Protein AF-A0A4V6RGK5-F1 (afdb_monomer_lite)

Organism: NCBI:txid300112

Structure (mmCIF, N/CA/C/O backbone):
data_AF-A0A4V6RGK5-F1
#
_entry.id   AF-A0A4V6RGK5-F1
#
loop_
_atom_site.group_PDB
_atom_site.id
_atom_site.type_symbol
_atom_site.label_atom_id
_atom_site.label_alt_id
_atom_site.label_comp_id
_atom_site.label_asym_id
_atom_site.label_entity_id
_atom_site.label_seq_id
_atom_site.pdbx_PDB_ins_code
_atom_site.Cartn_x
_atom_site.Cartn_y
_atom_site.Cartn_z
_atom_site.occupancy
_atom_site.B_iso_or_equiv
_atom_site.auth_seq_id
_atom_site.auth_comp_id
_atom_site.auth_asym_id
_atom_site.auth_atom_id
_atom_site.pdbx_PDB_model_num
ATOM 1 N N . MET A 1 1 ? -50.299 -16.538 14.900 1.00 56.94 1 MET A N 1
ATOM 2 C CA . MET A 1 1 ? -49.884 -17.727 14.122 1.00 56.94 1 MET A CA 1
ATOM 3 C C . MET A 1 1 ? -49.403 -17.253 12.750 1.00 56.94 1 MET A C 1
ATOM 5 O O . MET A 1 1 ? -50.219 -17.061 11.863 1.00 56.94 1 MET A O 1
ATOM 9 N N . HIS A 1 2 ? -48.110 -16.913 12.701 1.00 50.28 2 HIS A N 1
ATOM 10 C CA . HIS A 1 2 ? -47.217 -16.434 11.619 1.00 50.28 2 HIS A CA 1
ATOM 11 C C . HIS A 1 2 ? -46.098 -15.732 12.426 1.00 50.28 2 HIS A C 1
ATOM 13 O O . HIS A 1 2 ? -46.245 -14.571 12.773 1.00 50.28 2 HIS A O 1
ATOM 19 N N . TRP A 1 3 ? -45.085 -16.363 13.026 1.00 58.66 3 TRP A N 1
ATOM 20 C CA . TRP A 1 3 ? -44.158 -17.420 12.591 1.00 58.66 3 TRP A CA 1
ATOM 21 C C . TRP A 1 3 ? -43.311 -17.119 11.351 1.00 58.66 3 TRP A C 1
ATOM 23 O O . TRP A 1 3 ? -42.630 -18.012 10.875 1.00 58.66 3 TRP A O 1
ATOM 33 N N . LEU A 1 4 ? -43.250 -15.860 10.903 1.00 49.62 4 LEU A N 1
ATOM 34 C CA . LEU A 1 4 ? -42.178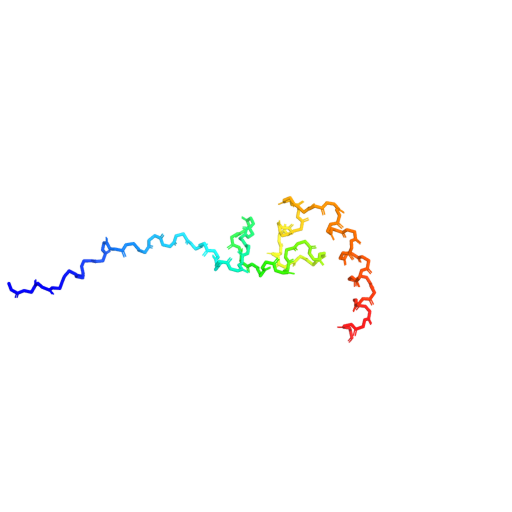 -15.376 10.027 1.00 49.62 4 LEU A CA 1
ATOM 35 C C . LEU A 1 4 ? -41.832 -13.933 10.400 1.00 49.62 4 LEU A C 1
ATOM 37 O O . LEU A 1 4 ? -42.390 -12.966 9.889 1.00 49.62 4 LEU A O 1
ATOM 41 N N . VAL A 1 5 ? -40.893 -13.815 11.333 1.00 57.44 5 VAL A N 1
ATOM 42 C CA . VAL A 1 5 ? -40.063 -12.626 11.505 1.00 57.44 5 VAL A CA 1
ATOM 43 C C . VAL A 1 5 ? -39.303 -12.376 10.201 1.00 57.44 5 VAL A C 1
ATOM 45 O O . VAL A 1 5 ? -38.222 -12.902 9.977 1.00 57.44 5 VAL A O 1
ATOM 48 N N . CYS A 1 6 ? -39.893 -11.594 9.306 1.00 58.12 6 CYS A N 1
ATOM 49 C CA . CYS A 1 6 ? -39.174 -10.943 8.216 1.00 58.12 6 CYS A CA 1
ATOM 50 C C . CYS A 1 6 ? -39.375 -9.433 8.349 1.00 58.12 6 CYS A C 1
ATOM 52 O O . CYS A 1 6 ? -39.762 -8.729 7.423 1.00 58.12 6 CYS A O 1
ATOM 54 N N . THR A 1 7 ? -39.183 -8.926 9.566 1.00 59.53 7 THR A N 1
ATOM 55 C CA . THR A 1 7 ? -38.903 -7.512 9.749 1.00 59.53 7 THR A CA 1
ATOM 56 C C . THR A 1 7 ? -37.529 -7.279 9.138 1.00 59.53 7 THR A C 1
ATOM 58 O O . THR A 1 7 ? -36.566 -7.957 9.493 1.00 59.53 7 THR A O 1
ATOM 61 N N . CYS A 1 8 ? -37.427 -6.332 8.207 1.00 59.69 8 CYS A N 1
ATOM 62 C CA . CYS A 1 8 ? -36.180 -5.851 7.603 1.00 59.69 8 CYS A CA 1
ATOM 63 C C . CYS A 1 8 ? -35.245 -5.158 8.628 1.00 59.69 8 CYS A C 1
ATOM 65 O O . CYS A 1 8 ? -34.624 -4.145 8.331 1.00 59.69 8 CYS A O 1
ATOM 67 N N . ILE A 1 9 ? -35.178 -5.682 9.855 1.00 62.97 9 ILE A N 1
ATOM 68 C CA . ILE A 1 9 ? -34.388 -5.227 11.002 1.00 62.97 9 ILE A CA 1
ATOM 69 C C . ILE A 1 9 ? -33.345 -6.310 11.365 1.00 62.97 9 ILE A C 1
ATOM 71 O O . ILE A 1 9 ? -32.850 -6.366 12.483 1.00 62.97 9 ILE A O 1
ATOM 75 N N . LEU A 1 10 ? -32.967 -7.181 10.420 1.00 57.34 10 LEU A N 1
ATOM 76 C CA . LEU A 1 10 ? -31.706 -7.926 10.492 1.00 57.34 10 LEU A CA 1
ATOM 77 C C . LEU A 1 10 ? -30.740 -7.407 9.420 1.00 57.34 10 LEU A C 1
ATOM 79 O O . LEU A 1 10 ? -30.698 -7.871 8.287 1.00 57.34 10 LEU A O 1
ATOM 83 N N . THR A 1 11 ? -29.979 -6.394 9.837 1.00 54.75 11 THR A N 1
ATOM 84 C CA . THR A 1 11 ? -28.563 -6.192 9.493 1.00 54.75 11 THR A CA 1
ATOM 85 C C . THR A 1 11 ? -28.192 -6.193 8.006 1.00 54.75 11 THR A C 1
ATOM 87 O O . THR A 1 11 ? -27.350 -6.974 7.575 1.00 54.75 11 THR A O 1
ATOM 90 N N . ALA A 1 12 ? -28.713 -5.236 7.241 1.00 57.12 12 ALA A N 1
ATOM 91 C CA . ALA A 1 12 ? -28.017 -4.744 6.049 1.00 57.12 12 ALA A CA 1
ATOM 92 C C . ALA A 1 12 ? -27.226 -3.462 6.359 1.00 57.12 12 ALA A C 1
ATOM 94 O O . ALA A 1 12 ? -27.054 -2.604 5.503 1.00 57.12 12 ALA A O 1
ATOM 95 N N . THR A 1 13 ? -26.675 -3.337 7.571 1.00 52.50 13 THR A N 1
ATOM 96 C CA . THR A 1 13 ? -25.452 -2.546 7.747 1.00 52.50 13 THR A CA 1
ATOM 97 C C . THR A 1 13 ? -24.284 -3.415 7.297 1.00 52.50 13 THR A C 1
ATOM 99 O O . THR A 1 13 ? -23.364 -3.699 8.060 1.00 52.50 13 THR A O 1
ATOM 102 N N . THR A 1 14 ? -24.315 -3.877 6.045 1.00 55.44 14 THR A N 1
ATOM 103 C CA . THR A 1 14 ? -23.055 -4.147 5.377 1.00 55.44 14 THR A CA 1
ATOM 104 C C . THR A 1 14 ? -22.429 -2.766 5.251 1.00 55.44 14 THR A C 1
ATOM 106 O O . THR A 1 14 ? -22.651 -2.054 4.274 1.00 55.44 14 THR A O 1
ATOM 109 N N . VAL A 1 15 ? -21.612 -2.372 6.236 1.00 59.50 15 VAL A N 1
ATOM 110 C CA . VAL A 1 15 ? -20.354 -1.748 5.832 1.00 59.50 15 VAL A CA 1
ATOM 111 C C . VAL A 1 15 ? -19.912 -2.586 4.642 1.00 59.50 15 VAL A C 1
ATOM 113 O O . VAL A 1 15 ? -19.858 -3.813 4.763 1.00 59.50 15 VAL A O 1
ATOM 116 N N . LEU A 1 16 ? -19.799 -1.969 3.466 1.00 62.12 16 LEU A N 1
ATOM 117 C CA . LEU A 1 16 ? -19.197 -2.579 2.285 1.00 62.12 16 LEU A CA 1
ATOM 118 C C . LEU A 1 16 ? -17.740 -2.857 2.663 1.00 62.12 16 LEU A C 1
ATOM 120 O O . LEU A 1 16 ? -16.817 -2.143 2.299 1.00 62.12 16 LEU A O 1
ATOM 124 N N . SER A 1 17 ? -17.572 -3.816 3.559 1.00 71.94 17 SER A N 1
ATOM 125 C CA . SER A 1 17 ? -16.331 -4.386 3.984 1.00 71.94 17 SER A CA 1
ATOM 126 C C . SER A 1 17 ? -16.044 -5.365 2.874 1.00 71.94 17 SER A C 1
ATOM 128 O O . SER A 1 17 ? -16.907 -6.170 2.502 1.00 71.94 17 SER A O 1
ATOM 130 N N . CYS A 1 18 ? -14.878 -5.202 2.268 1.00 85.94 18 CYS A N 1
ATOM 131 C CA . CYS A 1 18 ? -14.445 -6.080 1.204 1.00 85.94 18 CYS A CA 1
ATOM 132 C C . CYS A 1 18 ? -14.528 -7.543 1.660 1.00 85.94 18 CYS A C 1
ATOM 134 O O . CYS A 1 18 ? -14.602 -7.848 2.857 1.00 85.94 18 CYS A O 1
ATOM 136 N N . ARG A 1 19 ? -14.545 -8.476 0.706 1.00 87.00 19 ARG A N 1
ATOM 137 C CA . ARG A 1 19 ? -14.557 -9.904 1.042 1.00 87.00 19 ARG A CA 1
ATOM 138 C C . ARG A 1 19 ? -13.381 -10.223 1.965 1.00 87.00 19 ARG A C 1
ATOM 140 O O . ARG A 1 19 ? -12.361 -9.547 1.956 1.00 87.00 19 ARG A O 1
ATOM 147 N N . GLN A 1 20 ? -13.479 -11.317 2.713 1.00 85.31 20 GLN A N 1
ATOM 148 C CA . GLN A 1 20 ? -12.419 -11.744 3.638 1.00 85.31 20 GLN A CA 1
ATOM 149 C C . GLN A 1 20 ? -11.034 -11.910 2.976 1.00 85.31 20 GLN A C 1
ATOM 151 O O . GLN A 1 20 ? -10.018 -11.868 3.660 1.00 85.31 20 GLN A O 1
ATOM 156 N N . SER A 1 21 ? -10.994 -12.095 1.651 1.00 88.75 21 SER A N 1
ATOM 157 C CA . SER A 1 21 ? -9.786 -12.206 0.827 1.00 88.75 21 SER A CA 1
ATOM 158 C C . SER A 1 21 ? -9.399 -10.913 0.090 1.00 88.75 21 SER A C 1
ATOM 160 O O . SER A 1 21 ? -8.599 -10.952 -0.849 1.00 88.75 21 SER A O 1
ATOM 162 N N . GLU A 1 22 ? -9.985 -9.780 0.462 1.00 91.12 22 GLU A N 1
ATOM 163 C CA . GLU A 1 22 ? -9.792 -8.478 -0.170 1.00 91.12 22 GLU A CA 1
ATOM 164 C C . GLU A 1 22 ? -9.346 -7.430 0.857 1.00 91.12 22 GLU A C 1
ATOM 166 O O . GLU A 1 22 ? -9.664 -7.494 2.043 1.00 91.12 22 GLU A O 1
ATOM 171 N N . PHE A 1 23 ? -8.590 -6.453 0.375 1.00 89.31 23 PHE A N 1
ATOM 172 C CA . PHE A 1 23 ? -8.172 -5.267 1.096 1.00 89.31 23 PHE A CA 1
ATOM 173 C C . PHE A 1 23 ? -9.033 -4.082 0.678 1.00 89.31 23 PHE A C 1
ATOM 175 O O . PHE A 1 23 ? -9.266 -3.865 -0.513 1.00 89.31 23 PHE A O 1
ATOM 182 N N . GLN A 1 24 ? -9.482 -3.321 1.673 1.00 90.44 24 GLN A N 1
ATOM 183 C CA . GLN A 1 24 ? -10.228 -2.093 1.460 1.00 90.44 24 GLN A CA 1
ATOM 184 C C . GLN A 1 24 ? -9.269 -0.914 1.331 1.00 90.44 24 GLN A C 1
ATOM 186 O O . GLN A 1 24 ? -8.586 -0.546 2.286 1.00 90.44 24 GLN A O 1
ATOM 191 N N . CYS A 1 25 ? -9.254 -0.331 0.141 1.00 91.25 25 CYS A N 1
ATOM 192 C CA . CYS A 1 25 ? -8.536 0.884 -0.200 1.00 91.25 25 CYS A CA 1
ATOM 193 C C . CYS A 1 25 ? -9.071 2.089 0.593 1.00 91.25 25 CYS A C 1
ATOM 195 O O . CYS A 1 25 ? -10.207 2.085 1.079 1.00 91.25 25 CYS A O 1
ATOM 197 N N . ALA A 1 26 ? -8.288 3.166 0.675 1.00 89.25 26 ALA A N 1
ATOM 198 C CA . ALA A 1 26 ? -8.700 4.393 1.361 1.00 89.25 26 ALA A CA 1
ATOM 199 C C . ALA A 1 26 ? -9.860 5.104 0.638 1.00 89.25 26 ALA A C 1
ATOM 201 O O . ALA A 1 26 ? -10.722 5.695 1.288 1.00 89.25 26 ALA A O 1
ATOM 202 N N . ASN A 1 27 ? -9.929 4.987 -0.691 1.00 88.81 27 ASN A N 1
ATOM 203 C CA . ASN A 1 27 ? -11.063 5.427 -1.507 1.00 88.81 27 ASN A CA 1
ATOM 204 C C . ASN A 1 27 ? -12.309 4.515 -1.413 1.00 88.81 27 ASN A C 1
ATOM 206 O O . ASN A 1 27 ? -13.315 4.794 -2.064 1.00 88.81 27 ASN A O 1
ATOM 210 N N . GLY A 1 28 ? -12.264 3.436 -0.622 1.00 88.25 28 GLY A N 1
ATOM 211 C CA . GLY A 1 28 ? -13.363 2.480 -0.459 1.00 88.25 28 GLY A CA 1
ATOM 212 C C . GLY A 1 28 ? -13.439 1.393 -1.537 1.00 88.25 28 GLY A C 1
ATOM 213 O O . GLY A 1 28 ? -14.342 0.560 -1.477 1.00 88.25 28 GLY A O 1
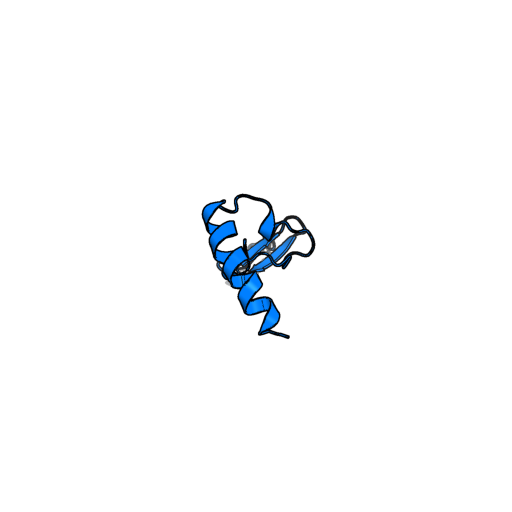ATOM 214 N N . HIS A 1 29 ? -12.510 1.374 -2.498 1.00 90.81 29 HIS A N 1
ATOM 215 C CA . HIS A 1 29 ? -12.373 0.290 -3.467 1.00 90.81 29 HIS A CA 1
ATOM 216 C C . HIS A 1 29 ? -11.867 -0.998 -2.794 1.00 90.81 29 HIS A C 1
ATOM 218 O O . HIS A 1 29 ? -11.264 -0.961 -1.722 1.00 90.81 29 HIS A O 1
ATOM 224 N N . CYS A 1 30 ? -12.113 -2.146 -3.422 1.00 91.81 30 CYS A N 1
ATOM 225 C CA . CYS A 1 30 ? -11.672 -3.445 -2.927 1.00 91.81 30 CYS A CA 1
ATOM 226 C C . CYS A 1 30 ? -10.697 -4.066 -3.918 1.00 91.81 30 CYS A C 1
ATOM 228 O O . CYS A 1 30 ? -11.002 -4.213 -5.102 1.00 91.81 30 CYS A O 1
ATOM 230 N N . VAL A 1 31 ? -9.532 -4.466 -3.426 1.00 90.81 31 VAL A N 1
ATOM 231 C CA . VAL A 1 31 ? -8.519 -5.171 -4.216 1.00 90.81 31 VAL A CA 1
ATOM 232 C C . VAL A 1 31 ? -8.203 -6.501 -3.558 1.00 90.81 31 VAL A C 1
ATOM 234 O O . VAL A 1 31 ? -8.338 -6.660 -2.350 1.00 90.81 31 VAL A O 1
ATOM 237 N N . ALA A 1 32 ? -7.801 -7.499 -4.334 1.00 90.81 32 ALA A N 1
ATOM 238 C CA . ALA A 1 32 ? -7.458 -8.797 -3.767 1.00 90.81 32 ALA A CA 1
ATOM 239 C C . ALA A 1 32 ? -6.222 -8.683 -2.852 1.00 90.81 32 ALA A C 1
ATOM 241 O O . ALA A 1 32 ? -5.294 -7.936 -3.153 1.00 90.81 32 ALA A O 1
ATOM 242 N N . LEU A 1 33 ? -6.163 -9.444 -1.754 1.00 86.88 33 LEU A N 1
ATOM 243 C CA . LEU A 1 33 ? -5.030 -9.374 -0.812 1.00 86.88 33 LEU A CA 1
ATOM 244 C C . LEU A 1 33 ? -3.669 -9.674 -1.467 1.00 86.88 33 LEU A C 1
ATOM 246 O O . LEU A 1 33 ? -2.647 -9.172 -1.015 1.00 86.88 33 LEU A O 1
ATOM 250 N N . ASN A 1 34 ? -3.643 -10.460 -2.548 1.00 85.94 34 ASN A N 1
ATOM 251 C CA . ASN A 1 34 ? -2.430 -10.746 -3.325 1.00 85.94 34 ASN A CA 1
ATOM 252 C C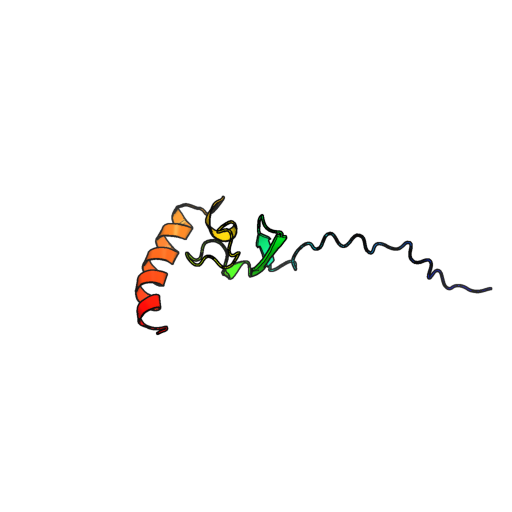 . ASN A 1 34 ? -1.982 -9.589 -4.236 1.00 85.94 34 ASN A C 1
ATOM 254 O O . ASN A 1 34 ? -0.911 -9.669 -4.840 1.00 85.94 34 ASN A O 1
ATOM 258 N N . LYS A 1 35 ? -2.815 -8.557 -4.378 1.00 88.19 35 LYS A N 1
ATOM 259 C CA . LYS A 1 35 ? -2.510 -7.324 -5.101 1.00 88.19 35 LYS A CA 1
ATOM 260 C C . LYS A 1 35 ? -1.988 -6.219 -4.189 1.00 88.19 35 LYS A C 1
ATOM 262 O O . LYS A 1 35 ? -1.377 -5.285 -4.666 1.00 88.19 35 LYS A O 1
ATOM 267 N N . VAL A 1 36 ? -2.144 -6.365 -2.880 1.00 87.62 36 VAL A N 1
ATOM 268 C CA . VAL A 1 36 ? -1.589 -5.416 -1.915 1.00 87.62 36 VAL A CA 1
ATOM 269 C C . VAL A 1 36 ? -0.061 -5.507 -1.919 1.00 87.62 36 VAL A C 1
ATOM 271 O O . VAL A 1 36 ? 0.505 -6.604 -1.865 1.00 87.62 36 VAL A O 1
ATOM 274 N N . CYS A 1 37 ? 0.614 -4.359 -1.948 1.00 89.00 37 CYS A N 1
ATOM 275 C CA . CYS A 1 37 ? 2.073 -4.242 -1.995 1.00 89.00 37 CYS A CA 1
ATOM 276 C C . CYS A 1 37 ? 2.730 -4.920 -3.217 1.00 89.00 37 CYS A C 1
ATOM 278 O O . CYS A 1 37 ? 3.861 -5.413 -3.114 1.00 89.00 37 CYS A O 1
ATOM 280 N N . ASN A 1 38 ? 2.045 -4.968 -4.362 1.00 85.81 38 ASN A N 1
ATOM 281 C CA . ASN A 1 38 ? 2.523 -5.580 -5.600 1.00 85.81 38 ASN A CA 1
ATOM 282 C C . ASN A 1 38 ? 3.179 -4.590 -6.585 1.00 85.81 38 ASN A C 1
ATOM 284 O O . ASN A 1 38 ? 3.589 -5.033 -7.659 1.00 85.81 38 ASN A O 1
ATOM 288 N N . VAL A 1 39 ? 3.324 -3.305 -6.218 1.00 84.94 39 VAL A N 1
ATOM 289 C CA . VAL A 1 39 ? 3.903 -2.205 -7.032 1.00 84.94 39 VAL A CA 1
ATOM 290 C C . VAL A 1 39 ? 2.969 -1.657 -8.122 1.00 84.94 39 VAL A C 1
ATOM 292 O O . VAL A 1 39 ? 3.281 -0.667 -8.790 1.00 84.94 39 VAL A O 1
ATOM 295 N N . VAL A 1 40 ? 1.805 -2.258 -8.297 1.00 87.25 40 VAL A N 1
ATOM 296 C CA . VAL A 1 40 ? 0.742 -1.762 -9.161 1.00 87.25 40 VAL A CA 1
ATOM 297 C C . VAL A 1 40 ? -0.226 -0.984 -8.285 1.00 87.25 40 VAL A C 1
ATOM 299 O O . VAL A 1 40 ? -0.556 -1.410 -7.192 1.00 87.25 40 VAL A O 1
ATOM 302 N N . ASP A 1 41 ? -0.658 0.179 -8.759 1.00 90.25 41 ASP A N 1
ATOM 303 C CA . ASP A 1 41 ? -1.766 0.889 -8.130 1.00 90.25 41 ASP A CA 1
ATOM 304 C C . ASP A 1 41 ? -3.071 0.200 -8.549 1.00 90.25 41 ASP A C 1
ATOM 306 O O . ASP A 1 41 ? -3.659 0.534 -9.581 1.00 90.25 41 ASP A O 1
ATOM 310 N N . ASP A 1 42 ? -3.470 -0.838 -7.809 1.00 91.38 42 ASP A N 1
ATOM 311 C CA . ASP A 1 42 ? -4.726 -1.548 -8.048 1.00 91.38 42 ASP A CA 1
ATOM 312 C C . ASP A 1 42 ? -5.914 -0.802 -7.412 1.00 91.38 42 ASP A C 1
ATOM 314 O O . ASP A 1 42 ? -7.060 -1.002 -7.829 1.00 91.38 42 ASP A O 1
ATOM 318 N N . CYS A 1 43 ? -5.667 0.065 -6.423 1.00 91.69 43 CYS A N 1
ATOM 319 C CA . CYS A 1 43 ? -6.707 0.887 -5.806 1.00 91.69 43 CYS A CA 1
ATOM 320 C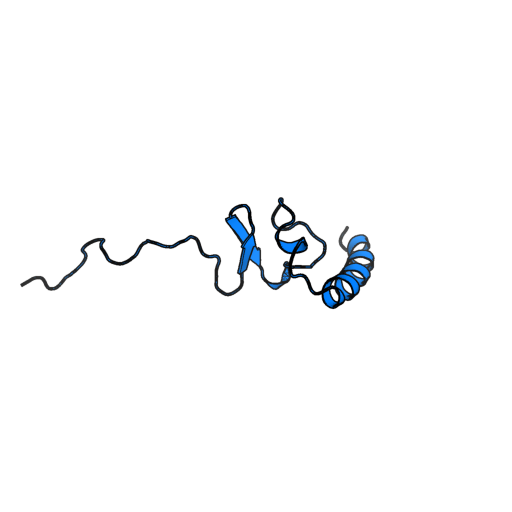 C . CYS A 1 43 ? -7.056 2.159 -6.605 1.00 91.69 43 CYS A C 1
ATOM 322 O O . CYS A 1 43 ? -8.158 2.689 -6.453 1.00 91.69 43 CYS A O 1
ATOM 324 N N . GLY A 1 44 ? -6.139 2.671 -7.430 1.00 91.88 44 GLY A N 1
ATOM 325 C CA . GLY A 1 44 ? -6.231 3.958 -8.133 1.00 91.88 44 GLY A CA 1
ATOM 326 C C . GLY A 1 44 ? -5.922 5.186 -7.261 1.00 91.88 44 GLY A C 1
ATOM 327 O O . GLY A 1 44 ? -5.856 6.306 -7.769 1.00 91.88 44 GLY A O 1
ATOM 328 N N . ASP A 1 45 ? -5.772 4.992 -5.948 1.00 91.00 45 ASP A N 1
ATOM 329 C CA . ASP A 1 45 ? -5.330 5.988 -4.966 1.00 91.00 45 ASP A CA 1
ATOM 330 C C . ASP A 1 45 ? -3.983 5.605 -4.312 1.00 91.00 45 ASP A C 1
ATOM 332 O O . ASP A 1 45 ? -3.504 6.307 -3.416 1.00 91.00 45 ASP A O 1
ATOM 336 N N . GLY A 1 46 ? -3.372 4.490 -4.734 1.00 88.75 46 GLY A N 1
ATOM 337 C CA . GLY A 1 46 ? -2.131 3.933 -4.197 1.00 88.75 46 GLY A CA 1
ATOM 338 C C . GLY A 1 46 ? -2.214 3.466 -2.741 1.00 88.75 46 GLY A C 1
ATOM 339 O O . GLY A 1 46 ? -1.177 3.276 -2.092 1.00 88.75 46 GLY A O 1
ATOM 340 N N . SER A 1 47 ? -3.413 3.326 -2.168 1.00 91.12 47 SER A N 1
ATOM 341 C CA . SER A 1 47 ? -3.570 2.951 -0.757 1.00 91.12 47 SER A CA 1
ATOM 342 C C . SER A 1 47 ? -3.146 1.504 -0.467 1.00 91.12 47 SER A C 1
ATOM 344 O O . SER A 1 47 ? -2.607 1.233 0.607 1.00 91.12 47 SER A O 1
ATOM 346 N N . ASP A 1 48 ? -3.258 0.613 -1.452 1.00 90.50 48 ASP A N 1
ATOM 347 C CA . ASP A 1 48 ? -2.693 -0.743 -1.466 1.00 90.50 48 ASP A CA 1
ATOM 348 C C . ASP A 1 48 ? -1.158 -0.773 -1.474 1.00 90.50 48 ASP A C 1
ATOM 350 O O . ASP A 1 48 ? -0.547 -1.772 -1.092 1.00 90.50 48 ASP A O 1
ATOM 354 N N . GLU A 1 49 ? -0.520 0.341 -1.837 1.00 89.81 49 GLU A N 1
ATOM 355 C CA . GLU A 1 49 ? 0.929 0.457 -1.959 1.00 89.81 49 GLU A CA 1
ATOM 356 C C . GLU A 1 49 ? 1.578 1.325 -0.872 1.00 89.81 49 GLU A C 1
ATOM 358 O O . GLU A 1 49 ? 2.809 1.353 -0.757 1.00 89.81 49 GLU A O 1
ATOM 363 N N . THR A 1 50 ? 0.808 2.056 -0.066 1.00 82.62 50 THR A N 1
ATOM 364 C CA . THR A 1 50 ? 1.374 3.082 0.819 1.00 82.62 50 THR A CA 1
ATOM 365 C C . THR A 1 50 ? 1.760 2.547 2.194 1.00 82.62 50 THR A C 1
ATOM 367 O O . THR A 1 50 ? 2.940 2.681 2.530 1.00 82.62 50 THR A O 1
ATOM 370 N N . ARG A 1 51 ? 0.871 1.941 3.007 1.00 71.88 51 ARG A N 1
ATOM 371 C CA . ARG A 1 51 ? 1.205 1.450 4.373 1.00 71.88 51 ARG A CA 1
ATOM 372 C C . ARG A 1 51 ? 0.202 0.423 4.942 1.00 71.88 51 ARG A C 1
ATOM 374 O O . ARG A 1 51 ? -0.984 0.569 4.692 1.00 71.88 51 ARG A O 1
ATOM 381 N N . PRO A 1 52 ? 0.635 -0.508 5.823 1.00 69.94 52 PRO A N 1
ATOM 382 C CA . PRO A 1 52 ? 2.012 -0.866 6.160 1.00 69.94 52 PRO A CA 1
ATOM 383 C C . PRO A 1 52 ? 2.532 -1.984 5.238 1.00 69.94 52 PRO A C 1
ATOM 385 O O . PRO A 1 52 ? 2.571 -3.154 5.610 1.00 69.94 52 PRO A O 1
ATOM 388 N N . CYS A 1 53 ? 3.008 -1.625 4.044 1.00 78.19 53 CYS A N 1
ATOM 389 C CA . CYS A 1 53 ? 3.800 -2.544 3.234 1.00 78.19 53 CYS A CA 1
ATOM 390 C C . CYS A 1 53 ? 5.173 -2.740 3.880 1.00 78.19 53 CYS A C 1
ATOM 392 O O . CYS A 1 53 ? 6.004 -1.826 3.896 1.00 78.19 53 CYS A O 1
ATOM 394 N N . SER A 1 54 ? 5.434 -3.939 4.404 1.00 78.75 54 SER A N 1
ATOM 395 C CA . SER A 1 54 ? 6.760 -4.320 4.891 1.00 78.75 54 SER A CA 1
ATOM 396 C C . SER A 1 54 ? 7.809 -4.014 3.820 1.00 78.75 54 SER A C 1
ATOM 398 O O . SER A 1 54 ? 7.723 -4.483 2.687 1.00 78.75 54 SER A O 1
ATOM 400 N N . ARG A 1 55 ? 8.843 -3.241 4.172 1.00 66.44 55 ARG A N 1
ATOM 401 C CA . ARG A 1 55 ? 9.912 -2.835 3.237 1.00 66.44 55 ARG A CA 1
ATOM 402 C C . ARG A 1 55 ? 10.632 -4.035 2.596 1.00 66.44 55 ARG A C 1
ATOM 404 O O . ARG A 1 55 ? 11.227 -3.897 1.532 1.00 66.44 55 ARG A O 1
ATOM 411 N N . VAL A 1 56 ? 10.555 -5.203 3.241 1.00 67.00 56 VAL A N 1
ATOM 412 C CA . VAL A 1 56 ? 11.014 -6.507 2.735 1.00 67.00 56 VAL A CA 1
ATOM 413 C C . VAL A 1 56 ? 10.169 -6.970 1.539 1.00 67.00 56 VAL A C 1
ATOM 415 O O . VAL A 1 56 ? 10.722 -7.306 0.497 1.00 67.00 56 VAL A O 1
ATOM 418 N N . VAL A 1 57 ? 8.842 -6.896 1.658 1.00 65.06 57 VAL A N 1
ATOM 419 C CA . VAL A 1 57 ? 7.851 -7.296 0.641 1.00 65.06 57 VAL A CA 1
ATOM 420 C C . VAL A 1 57 ? 7.981 -6.414 -0.609 1.00 65.06 57 VAL A C 1
ATOM 422 O O . VAL A 1 57 ? 8.148 -6.921 -1.717 1.00 65.06 57 VAL A O 1
ATOM 425 N N . LYS A 1 58 ? 8.106 -5.092 -0.410 1.00 64.69 58 LYS A N 1
ATOM 426 C CA . LYS A 1 58 ? 8.357 -4.106 -1.479 1.00 64.69 58 LYS A CA 1
ATOM 427 C C . LYS A 1 58 ? 9.596 -4.426 -2.325 1.00 64.69 58 LYS A C 1
ATOM 429 O O . LYS A 1 58 ? 9.559 -4.257 -3.535 1.00 64.69 58 LYS A O 1
ATOM 434 N N . LYS A 1 59 ? 10.705 -4.879 -1.726 1.00 61.28 59 LYS A N 1
ATOM 435 C CA . LYS A 1 59 ? 11.954 -5.140 -2.471 1.00 61.28 59 LYS A CA 1
ATOM 436 C C . LYS A 1 59 ? 11.904 -6.432 -3.283 1.00 61.28 59 LYS A C 1
ATOM 438 O O . LYS A 1 59 ? 12.404 -6.454 -4.405 1.00 61.28 59 LYS A O 1
ATOM 443 N N . VAL A 1 60 ? 11.302 -7.483 -2.725 1.00 68.75 60 VAL A N 1
ATOM 444 C CA . VAL A 1 60 ? 11.185 -8.787 -3.394 1.00 68.75 60 VAL A CA 1
ATOM 445 C C . VAL A 1 60 ? 10.224 -8.692 -4.581 1.00 68.75 60 VAL A C 1
ATOM 447 O O . VAL A 1 60 ? 10.574 -9.108 -5.684 1.00 68.75 60 VAL A O 1
ATOM 450 N N . GLN A 1 61 ? 9.052 -8.076 -4.391 1.00 66.56 61 GLN A N 1
ATOM 451 C CA . GLN A 1 61 ? 8.060 -7.931 -5.460 1.00 66.56 61 GLN A CA 1
ATOM 452 C C . GLN A 1 61 ? 8.450 -6.884 -6.505 1.00 66.56 61 GLN A C 1
ATOM 454 O O . GLN A 1 61 ? 8.213 -7.131 -7.679 1.00 66.56 61 GLN A O 1
ATOM 459 N N . GLN A 1 62 ? 9.121 -5.781 -6.147 1.00 70.81 62 GLN A N 1
ATOM 460 C CA . GLN A 1 62 ? 9.571 -4.785 -7.133 1.00 70.81 62 GLN A CA 1
ATOM 461 C C . GLN A 1 62 ? 10.593 -5.346 -8.124 1.00 70.81 62 GLN A C 1
ATOM 463 O O . GLN A 1 62 ? 10.497 -5.070 -9.319 1.00 70.81 62 GLN A O 1
ATOM 468 N N . ALA A 1 63 ? 11.581 -6.109 -7.647 1.00 70.50 63 ALA A N 1
ATOM 469 C CA . ALA A 1 63 ? 12.596 -6.688 -8.523 1.00 70.50 63 ALA A CA 1
ATOM 470 C C . ALA A 1 63 ? 11.969 -7.691 -9.502 1.00 70.50 63 ALA A C 1
ATOM 472 O O . ALA A 1 63 ? 12.260 -7.650 -10.695 1.00 70.50 63 ALA A O 1
ATOM 473 N N . LEU A 1 64 ? 11.052 -8.531 -9.011 1.00 72.56 64 LEU A N 1
ATOM 474 C CA . LEU A 1 64 ? 10.316 -9.476 -9.845 1.00 72.56 64 LEU A CA 1
ATOM 475 C C . LEU A 1 64 ? 9.363 -8.762 -10.807 1.00 72.56 64 LEU A C 1
ATOM 477 O O . LEU A 1 64 ? 9.410 -9.054 -11.996 1.00 72.56 64 LEU A O 1
ATOM 481 N N . TYR A 1 65 ? 8.569 -7.794 -10.334 1.00 73.81 65 TYR A N 1
ATOM 482 C CA . TYR A 1 65 ? 7.669 -6.983 -11.159 1.00 73.81 65 TYR A CA 1
ATOM 483 C C . TYR A 1 65 ? 8.426 -6.310 -12.300 1.00 73.81 65 TYR A C 1
ATOM 485 O O . TYR A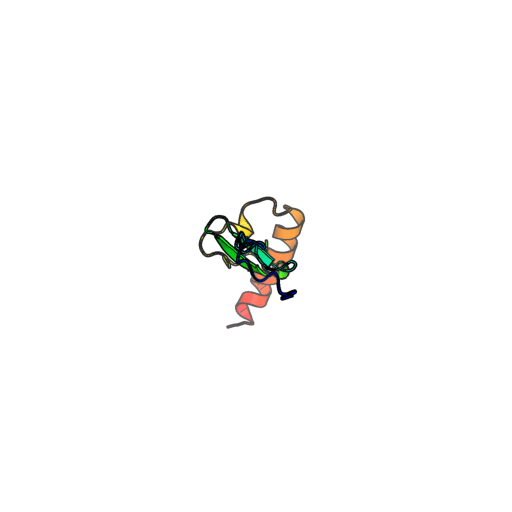 1 65 ? 8.002 -6.411 -13.442 1.00 73.81 65 TYR A O 1
ATOM 493 N N . ASN A 1 66 ? 9.591 -5.714 -12.037 1.00 74.81 66 ASN A N 1
ATOM 494 C CA . ASN A 1 66 ? 10.404 -5.101 -13.085 1.00 74.81 66 ASN A CA 1
ATOM 495 C C . ASN A 1 66 ? 10.881 -6.110 -14.136 1.00 74.81 66 ASN A C 1
ATOM 497 O O . ASN A 1 66 ? 11.003 -5.731 -15.291 1.00 74.81 66 ASN A O 1
ATOM 501 N N . LEU A 1 67 ? 11.128 -7.371 -13.773 1.00 74.19 67 LEU A N 1
ATOM 502 C CA . LEU A 1 67 ? 11.516 -8.419 -14.723 1.00 74.19 67 LEU A CA 1
ATOM 503 C C . LEU A 1 67 ? 10.312 -8.970 -15.502 1.00 74.19 67 LEU A C 1
ATOM 505 O O . LEU A 1 67 ? 10.408 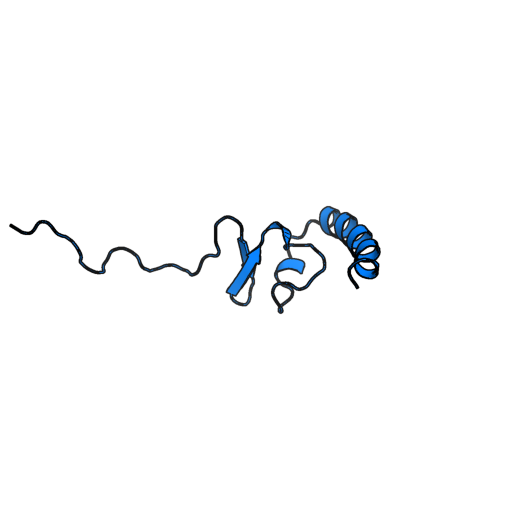-9.168 -16.709 1.00 74.19 67 LEU A O 1
ATOM 509 N N . VAL A 1 68 ? 9.167 -9.181 -14.843 1.00 77.06 68 VAL A N 1
ATOM 510 C CA . VAL A 1 68 ? 7.961 -9.730 -15.490 1.00 77.06 68 VAL A CA 1
ATOM 511 C C . VAL A 1 68 ? 7.138 -8.679 -16.237 1.00 77.06 68 VAL A C 1
ATOM 513 O O . VAL A 1 68 ? 6.373 -9.037 -17.129 1.00 77.06 68 VAL A O 1
ATOM 516 N N . LYS A 1 69 ? 7.301 -7.385 -15.933 1.00 75.88 69 LYS A N 1
ATOM 517 C CA . LYS A 1 69 ? 6.618 -6.277 -16.623 1.00 75.88 69 LYS A CA 1
ATOM 518 C C . LYS A 1 69 ? 6.930 -6.277 -18.118 1.00 75.88 69 LYS A C 1
ATOM 520 O O . LYS A 1 69 ? 6.027 -6.075 -18.921 1.00 75.88 69 LYS A O 1
ATOM 525 N N . TYR A 1 70 ? 8.179 -6.569 -18.480 1.00 69.81 70 TYR A N 1
ATOM 526 C CA . TYR A 1 70 ? 8.614 -6.660 -19.877 1.00 69.81 70 TYR A CA 1
ATOM 527 C C . TYR A 1 70 ? 8.127 -7.927 -20.594 1.00 69.81 70 TYR A C 1
ATOM 529 O O . TYR A 1 70 ? 8.175 -7.978 -21.815 1.00 69.81 70 TYR A O 1
ATOM 537 N N . VAL A 1 71 ? 7.662 -8.939 -19.854 1.00 75.12 71 VAL A N 1
ATOM 538 C CA . VAL A 1 71 ? 7.170 -10.219 -20.402 1.00 75.12 71 VAL A CA 1
ATOM 539 C C . VAL A 1 71 ? 5.639 -10.239 -20.513 1.00 75.12 71 VAL A C 1
ATOM 541 O O . VAL A 1 71 ? 5.082 -11.038 -21.255 1.00 75.12 71 VAL A O 1
ATOM 544 N N . LYS A 1 72 ? 4.941 -9.365 -19.776 1.00 67.88 72 LYS A N 1
ATOM 545 C CA . LYS A 1 72 ? 3.472 -9.241 -19.779 1.00 67.88 72 LYS A CA 1
ATOM 546 C C . LYS A 1 72 ? 2.948 -8.191 -20.779 1.00 67.88 72 LYS A C 1
ATOM 548 O O . LYS A 1 72 ? 1.780 -7.817 -20.693 1.00 67.88 72 LYS A O 1
ATOM 553 N N . THR A 1 73 ? 3.816 -7.698 -21.667 1.00 51.56 73 THR A N 1
ATOM 554 C CA . THR A 1 73 ? 3.468 -6.850 -22.825 1.00 51.56 73 THR A CA 1
ATOM 555 C C . THR A 1 73 ? 3.379 -7.736 -24.057 1.00 51.56 73 THR A C 1
ATOM 557 O O . THR A 1 73 ? 2.427 -7.549 -24.841 1.00 51.56 73 THR A O 1
#

pLDDT: mean 75.76, std 13.5, range [49.62, 91.88]

Secondary structure (DSSP, 8-state):
-------S-S------PPPTTEEE-TTS-EEETTTTTSSS-SSSSSHHHHSS--HHHHHHHHHHHHHHHTT--

Foldseek 3Di:
DDDDPPDVPPDPPPPVPDPPQWDQFPVRDTDGPVCQLLPDPPVVVCRSNDPDPPPVSNVVNVVVCVVCVVVVD

Radius of gyration: 19.07 Å; chains: 1; bounding box: 62×24×37 Å

InterPro domains:
  IPR002172 Low-density lipoprotein (LDL) receptor class A repeat [PF00057] (17-53)
  IPR002172 Low-density lipoprotein (LDL) receptor class A repeat [PS50068] (17-54)
  IPR002172 Low-density lipoprotein (LDL) receptor class A repeat [SM00192] (17-55)
  IPR002172 Low-density lipoprotein (LDL) receptor class A repeat [cd00112] (18-49)
  IPR023415 Low-density lipoprotein (LDL) receptor class A, conserved site [PS01209] (30-53)
  IPR036055 LDL receptor-like superfamily [G3DSA:4.10.400.10] (15-61)
  IPR036055 LDL receptor-like superfamily [SSF57424] (17-52)

Sequence (73 aa):
MHWLVCTCILTATTVLSCRQSEFQCANGHCVALNKVCNVVDDCGDGSDETRPCSRVVKKVQQALYNLVKYVKT